Protein AF-A0A833MW00-F1 (afdb_monomer_lite)

InterPro domains:
  IPR009057 Homedomain-like superfamily [SSF46689] (27-97)

Foldseek 3Di:
DDDDPVVVVVVVVQVVVDDVSPDDDPPDDPDDPDDDDPVLLVQLVVVLLVVDALVVSCVVSVHDSVNSCVSCVVVVSNDPVSSDDDDPPDDPDDDDPPPDDDDDDDDDDDDPDDDCVVVVDPD

pLDDT: mean 86.45, std 9.78, range [48.03, 98.0]

Structure (mmCIF, N/CA/C/O backbone):
data_AF-A0A833MW00-F1
#
_entry.id   AF-A0A833MW00-F1
#
loop_
_atom_site.group_PDB
_atom_site.id
_atom_site.type_symbol
_atom_site.label_atom_id
_atom_site.label_alt_id
_atom_site.label_comp_id
_atom_site.label_asym_id
_atom_site.label_entity_id
_atom_site.label_seq_id
_atom_site.pdbx_PDB_ins_code
_atom_site.Cartn_x
_atom_site.Cartn_y
_atom_site.Cartn_z
_atom_site.occupancy
_atom_site.B_iso_or_equiv
_atom_site.auth_seq_id
_atom_site.auth_comp_id
_atom_site.auth_asym_id
_atom_site.auth_atom_id
_atom_site.pdbx_PDB_model_num
ATOM 1 N N . MET A 1 1 ? 47.392 9.414 -3.150 1.00 48.03 1 MET A N 1
ATOM 2 C CA . MET A 1 1 ? 46.131 8.980 -3.791 1.00 48.03 1 MET A CA 1
ATOM 3 C C . MET A 1 1 ? 46.130 9.506 -5.218 1.00 48.03 1 MET A C 1
ATOM 5 O O . MET A 1 1 ? 46.035 10.711 -5.397 1.00 48.03 1 MET A O 1
ATOM 9 N N . VAL A 1 2 ? 46.339 8.646 -6.215 1.00 69.94 2 VAL A N 1
ATOM 10 C CA . VAL A 1 2 ? 46.368 9.057 -7.629 1.00 69.94 2 VAL A CA 1
ATOM 11 C C . VAL A 1 2 ? 44.967 8.868 -8.201 1.00 69.94 2 VAL A C 1
ATOM 13 O O . VAL A 1 2 ? 44.444 7.757 -8.198 1.00 69.94 2 VAL A O 1
ATOM 16 N N . ALA A 1 3 ? 44.339 9.955 -8.647 1.00 78.88 3 ALA A N 1
ATOM 17 C CA . ALA A 1 3 ? 43.066 9.905 -9.356 1.00 78.88 3 ALA A CA 1
ATOM 18 C C . ALA A 1 3 ? 43.317 9.921 -10.871 1.00 78.88 3 ALA A C 1
ATOM 20 O O . ALA A 1 3 ? 44.191 10.634 -11.358 1.00 78.88 3 ALA A O 1
ATOM 21 N N . CYS A 1 4 ? 42.540 9.146 -11.629 1.00 89.50 4 CYS A N 1
ATOM 22 C CA . CYS A 1 4 ? 42.574 9.173 -13.092 1.00 89.50 4 CYS A CA 1
ATOM 23 C C . CYS A 1 4 ? 42.136 10.551 -13.628 1.00 89.50 4 CYS A C 1
ATOM 25 O O . CYS A 1 4 ? 41.245 11.181 -13.054 1.00 89.50 4 CYS A O 1
ATOM 27 N N . LEU A 1 5 ? 42.679 10.971 -14.778 1.00 88.69 5 LEU A N 1
ATOM 28 C CA . LEU A 1 5 ? 42.319 12.216 -15.476 1.00 88.69 5 LEU A CA 1
ATOM 29 C C . LEU A 1 5 ? 40.802 12.391 -15.670 1.00 88.69 5 LEU A C 1
ATOM 31 O O . LEU A 1 5 ? 40.296 13.501 -15.533 1.00 88.69 5 LEU A O 1
ATOM 35 N N . LYS A 1 6 ? 40.047 11.305 -15.904 1.00 87.19 6 LYS A N 1
ATOM 36 C CA . LYS A 1 6 ? 38.572 11.360 -15.986 1.00 87.19 6 LYS A CA 1
ATOM 37 C C . LYS A 1 6 ? 37.923 11.802 -14.675 1.00 87.19 6 LYS A C 1
ATOM 39 O O . LYS A 1 6 ? 36.961 12.565 -14.689 1.00 87.19 6 LYS A O 1
ATOM 44 N N . THR A 1 7 ? 38.432 11.313 -13.549 1.00 83.62 7 THR A N 1
ATOM 45 C CA . THR A 1 7 ? 37.934 11.672 -12.220 1.00 83.62 7 THR A CA 1
ATOM 46 C C . THR A 1 7 ? 38.254 13.131 -11.925 1.00 83.62 7 THR A C 1
ATOM 48 O O . THR A 1 7 ? 37.361 13.863 -11.513 1.00 83.62 7 THR A O 1
ATOM 51 N N . VAL A 1 8 ? 39.482 13.577 -12.217 1.00 85.50 8 VAL A N 1
ATOM 52 C CA . VAL A 1 8 ? 39.888 14.984 -12.062 1.00 85.50 8 VAL A CA 1
ATOM 53 C C . VAL A 1 8 ? 39.019 15.904 -12.926 1.00 85.50 8 VAL A C 1
ATOM 55 O O . VAL A 1 8 ? 38.438 16.846 -12.400 1.00 85.50 8 VAL A O 1
ATOM 58 N N . GLY A 1 9 ? 38.825 15.582 -14.210 1.00 85.38 9 GLY A N 1
ATOM 59 C CA . GLY A 1 9 ? 37.977 16.365 -15.116 1.00 85.38 9 GLY A CA 1
ATOM 60 C C . GLY A 1 9 ? 36.513 16.442 -14.669 1.00 85.38 9 GLY A C 1
ATOM 61 O O . GLY A 1 9 ? 35.918 17.516 -14.698 1.00 85.38 9 GLY A 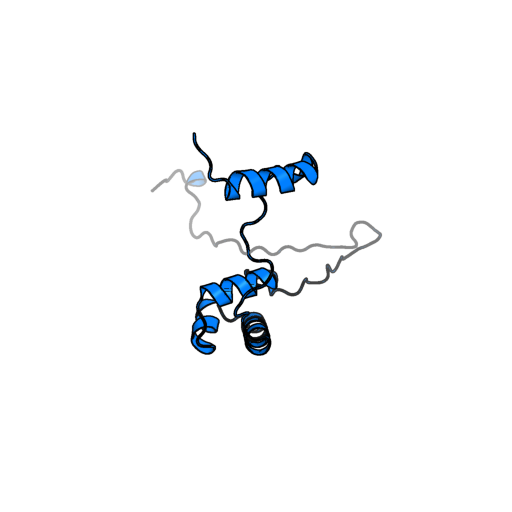O 1
ATOM 62 N N . LYS A 1 10 ? 35.943 15.335 -14.170 1.00 81.94 10 LYS A N 1
ATOM 63 C CA . LYS A 1 10 ? 34.591 15.324 -13.584 1.00 81.94 10 LYS A CA 1
ATOM 64 C C . LYS A 1 10 ? 34.484 16.275 -12.391 1.00 81.94 10 LYS A C 1
ATOM 66 O O . LYS A 1 10 ? 33.480 16.964 -12.264 1.00 81.94 10 LYS A O 1
ATOM 71 N N . TRP A 1 11 ? 35.474 16.283 -11.501 1.00 81.44 11 TRP A N 1
ATOM 72 C CA . TRP A 1 11 ? 35.452 17.141 -10.316 1.00 81.44 11 TRP A CA 1
ATOM 73 C C . TRP A 1 11 ? 35.704 18.611 -10.654 1.00 81.44 11 TRP A C 1
ATOM 75 O O . TRP A 1 11 ? 35.026 19.456 -10.084 1.00 81.44 11 TRP A O 1
ATOM 85 N N . MET A 1 12 ? 36.582 18.918 -11.614 1.00 83.44 12 MET A N 1
ATOM 86 C CA . MET A 1 12 ? 36.792 20.294 -12.085 1.00 83.44 12 MET A CA 1
ATOM 87 C C . MET A 1 12 ? 35.548 20.880 -12.759 1.00 83.44 12 MET A C 1
ATOM 89 O O . MET A 1 12 ? 35.201 22.025 -12.494 1.00 83.44 12 MET A O 1
ATOM 93 N N . ALA A 1 13 ? 34.839 20.092 -13.576 1.00 82.56 13 ALA A N 1
ATOM 94 C CA . ALA A 1 13 ? 33.572 20.524 -14.163 1.00 82.56 13 ALA A CA 1
ATOM 95 C C . ALA A 1 13 ? 32.522 20.849 -13.087 1.00 82.56 13 ALA A C 1
ATOM 97 O O . ALA A 1 13 ? 31.797 21.822 -13.223 1.00 82.56 13 ALA A O 1
ATOM 98 N N . ARG A 1 14 ? 32.479 20.069 -11.999 1.00 75.31 14 ARG A N 1
ATOM 99 C CA . ARG A 1 14 ? 31.545 20.288 -10.881 1.00 75.31 14 ARG A CA 1
ATOM 100 C C . ARG A 1 14 ? 31.931 21.459 -9.984 1.00 75.31 14 ARG A C 1
ATOM 102 O O . ARG A 1 14 ? 31.056 22.100 -9.423 1.00 75.31 14 ARG A O 1
ATOM 109 N N . ASP A 1 15 ? 33.225 21.727 -9.832 1.00 79.44 15 ASP A N 1
ATOM 110 C CA . ASP A 1 15 ? 33.718 22.880 -9.072 1.00 79.44 15 ASP A CA 1
ATOM 111 C C . ASP A 1 15 ? 33.310 24.203 -9.744 1.00 79.44 15 ASP A C 1
ATOM 113 O O . ASP A 1 15 ? 32.907 25.147 -9.066 1.00 79.44 15 ASP A O 1
ATOM 117 N N . ALA A 1 16 ? 33.291 24.230 -11.082 1.00 80.56 16 ALA A N 1
ATOM 118 C CA . ALA A 1 16 ? 32.821 25.370 -11.869 1.00 80.56 16 ALA A CA 1
ATOM 119 C C . ALA A 1 16 ? 31.312 25.663 -11.719 1.00 80.56 16 ALA A C 1
ATOM 121 O O . ALA A 1 16 ? 30.880 26.773 -12.023 1.00 80.56 16 ALA A O 1
ATOM 122 N N . GLU A 1 17 ? 30.514 24.701 -11.243 1.00 77.75 17 GLU A N 1
ATOM 123 C CA . GLU A 1 17 ? 29.066 24.848 -11.026 1.00 77.75 17 GLU A CA 1
ATOM 124 C C . GLU A 1 17 ? 28.732 25.433 -9.623 1.00 77.75 17 GLU A C 1
ATOM 126 O O . GLU A 1 17 ? 27.595 25.820 -9.361 1.00 77.75 17 GLU A O 1
ATOM 131 N N . GLY A 1 18 ? 29.725 25.590 -8.731 1.00 71.75 18 GLY A N 1
ATOM 132 C CA . GLY A 1 18 ? 29.603 26.283 -7.437 1.00 71.75 18 GLY A CA 1
ATOM 133 C C . GLY A 1 18 ? 29.635 25.375 -6.194 1.00 71.75 18 GLY A C 1
ATOM 134 O O . GLY A 1 18 ? 29.435 24.164 -6.246 1.00 71.75 18 GLY A O 1
ATOM 135 N N . THR A 1 19 ? 29.883 25.959 -5.014 1.00 64.75 19 THR A N 1
ATOM 136 C CA . THR A 1 19 ? 30.167 25.210 -3.766 1.00 64.75 19 THR A CA 1
ATOM 137 C C . THR A 1 19 ? 29.002 24.365 -3.237 1.00 64.75 19 THR A C 1
ATOM 139 O O . THR A 1 19 ? 29.237 23.375 -2.540 1.00 64.75 19 THR A O 1
ATOM 142 N N . ALA A 1 20 ? 27.757 24.690 -3.601 1.00 60.72 20 ALA A N 1
ATOM 143 C CA . ALA A 1 20 ? 26.577 23.880 -3.287 1.00 60.72 20 ALA A CA 1
ATOM 144 C C . ALA A 1 20 ? 26.580 22.511 -4.003 1.00 60.72 20 ALA A C 1
ATOM 146 O O . ALA A 1 20 ? 25.931 21.567 -3.550 1.00 60.72 20 ALA A O 1
ATOM 147 N N . GLU A 1 21 ? 27.353 22.370 -5.083 1.00 56.72 21 GLU A N 1
ATOM 148 C CA . GLU A 1 21 ? 27.354 21.199 -5.968 1.00 56.72 21 GLU A CA 1
ATOM 149 C C . GLU A 1 21 ? 28.355 20.100 -5.574 1.00 56.72 21 GLU A C 1
ATOM 151 O O . GLU A 1 21 ? 28.450 19.037 -6.209 1.00 56.72 21 GLU A O 1
ATOM 156 N N . ARG A 1 22 ? 29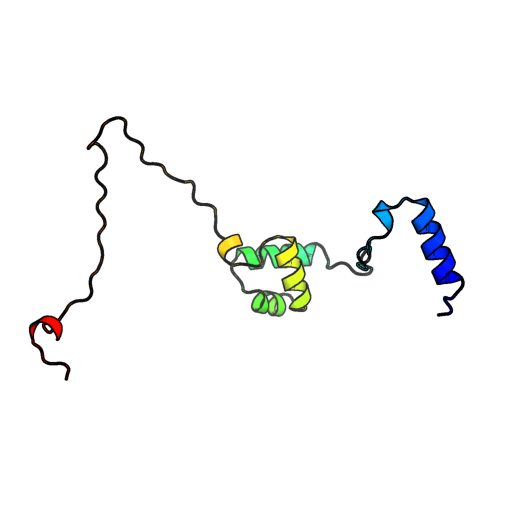.062 20.333 -4.464 1.00 65.06 22 ARG A N 1
ATOM 157 C CA . ARG A 1 22 ? 30.008 19.399 -3.844 1.00 65.06 22 ARG A CA 1
ATOM 158 C C . ARG A 1 22 ? 29.334 18.265 -3.066 1.00 65.06 22 ARG A C 1
ATOM 160 O O . ARG A 1 22 ? 30.025 17.373 -2.582 1.00 65.06 22 ARG A O 1
ATOM 167 N N . GLN A 1 23 ? 28.007 18.291 -2.947 1.00 70.38 23 GLN A N 1
ATOM 168 C CA . GLN A 1 23 ? 27.232 17.201 -2.362 1.00 70.38 23 GLN A CA 1
ATOM 169 C C . GLN A 1 23 ? 27.124 16.019 -3.332 1.00 70.38 23 GLN A C 1
ATOM 171 O O . GLN A 1 23 ? 27.115 16.182 -4.560 1.00 70.38 23 GLN A O 1
ATOM 176 N N . ASP A 1 24 ? 27.016 14.815 -2.771 1.00 72.69 24 ASP A N 1
ATOM 177 C CA . ASP A 1 24 ? 26.793 13.613 -3.563 1.00 72.69 24 ASP A CA 1
ATOM 178 C C . ASP A 1 24 ? 25.483 13.752 -4.346 1.00 72.69 24 ASP A C 1
ATOM 180 O O . ASP A 1 24 ? 24.393 13.890 -3.787 1.00 72.69 24 ASP A O 1
ATOM 184 N N . ARG A 1 25 ? 25.594 13.727 -5.679 1.00 70.38 25 ARG A N 1
ATOM 185 C CA . ARG A 1 25 ? 24.411 13.632 -6.538 1.00 70.38 25 ARG A CA 1
ATOM 186 C C . ARG A 1 25 ? 23.883 12.212 -6.435 1.00 70.38 25 ARG A C 1
ATOM 188 O O . ARG A 1 25 ? 24.651 11.256 -6.323 1.00 70.38 25 ARG A O 1
ATOM 195 N N . SER A 1 26 ? 22.568 12.077 -6.557 1.00 70.62 26 SER A N 1
ATOM 196 C CA . SER A 1 26 ? 21.963 10.763 -6.719 1.00 70.62 26 SER A CA 1
ATOM 197 C C . SER A 1 26 ? 22.660 10.014 -7.859 1.00 70.62 26 SER A C 1
ATOM 199 O O . SER A 1 26 ? 22.750 10.515 -8.978 1.00 70.62 26 SER A O 1
ATOM 201 N N . SER A 1 27 ? 23.140 8.803 -7.578 1.00 76.06 27 SER A N 1
ATOM 202 C CA . SER A 1 27 ? 23.642 7.887 -8.613 1.00 76.06 27 SER A CA 1
ATOM 203 C C . SER A 1 27 ? 22.500 7.244 -9.412 1.00 76.06 27 SER A C 1
ATOM 205 O O . SER A 1 27 ? 22.728 6.387 -10.264 1.00 76.06 27 SER A O 1
ATOM 207 N N . GLN A 1 28 ? 21.252 7.628 -9.129 1.00 73.31 28 GLN A N 1
ATOM 208 C CA . GLN A 1 28 ? 20.093 7.134 -9.844 1.00 73.31 28 GLN A CA 1
ATOM 209 C C . GLN A 1 28 ? 20.076 7.697 -11.275 1.00 73.31 28 GLN A C 1
ATOM 211 O O . GLN A 1 28 ? 20.204 8.907 -11.464 1.00 73.31 28 GLN A O 1
ATOM 216 N N . PRO A 1 29 ? 19.880 6.848 -12.297 1.00 79.50 29 PRO A N 1
ATOM 217 C CA . PRO A 1 29 ? 19.833 7.308 -13.676 1.00 79.50 29 PRO A CA 1
ATOM 218 C C . PRO A 1 29 ? 18.643 8.248 -13.906 1.00 79.50 29 PRO A C 1
ATOM 220 O O . PRO A 1 29 ? 17.516 7.941 -13.514 1.00 79.50 29 PRO A O 1
ATOM 223 N N . HIS A 1 30 ? 18.881 9.358 -14.613 1.00 77.50 30 HIS A N 1
ATOM 224 C CA . HIS A 1 30 ? 17.834 10.318 -14.994 1.00 77.50 30 HIS A CA 1
ATOM 225 C C . HIS A 1 30 ? 16.764 9.706 -15.913 1.00 77.50 30 HIS A C 1
ATOM 227 O O . HIS A 1 30 ? 15.615 10.143 -15.905 1.00 77.50 30 HIS A O 1
ATOM 233 N N . LYS A 1 31 ? 17.127 8.690 -16.707 1.00 77.38 31 LYS A N 1
ATOM 234 C CA . LYS A 1 31 ? 16.218 7.939 -17.579 1.00 77.38 31 LYS A CA 1
ATOM 235 C C . LYS A 1 31 ? 16.464 6.445 -17.397 1.00 77.38 31 LYS A C 1
ATOM 237 O O . LYS A 1 31 ? 17.603 5.990 -17.477 1.00 77.38 31 LYS A O 1
ATOM 242 N N . LEU A 1 32 ? 15.403 5.672 -17.165 1.00 77.56 32 LEU A N 1
ATOM 243 C CA . LEU A 1 32 ? 15.498 4.214 -17.200 1.00 77.56 32 LEU A CA 1
ATOM 244 C C . LEU A 1 32 ? 15.542 3.735 -18.651 1.00 77.56 32 LEU A C 1
ATOM 246 O O . LEU A 1 32 ? 14.713 4.137 -19.458 1.00 77.56 32 LEU A O 1
ATOM 250 N N . HIS A 1 33 ? 16.454 2.810 -18.945 1.00 80.31 33 HIS A N 1
ATOM 251 C CA . HIS A 1 33 ? 16.563 2.174 -20.260 1.00 80.31 33 HIS A CA 1
ATOM 252 C C . HIS A 1 33 ? 15.332 1.313 -20.612 1.00 80.31 33 HIS A C 1
ATOM 254 O O . HIS A 1 33 ? 14.951 1.211 -21.772 1.00 80.31 33 HIS A O 1
ATOM 260 N N . ARG A 1 34 ? 14.689 0.696 -19.610 1.00 80.75 34 ARG A N 1
ATOM 261 C CA . ARG A 1 34 ? 13.474 -0.122 -19.774 1.00 80.75 34 ARG A CA 1
ATOM 262 C C . ARG A 1 34 ? 12.475 0.194 -18.661 1.00 80.75 34 ARG A C 1
ATOM 264 O O . ARG A 1 34 ? 12.442 -0.517 -17.653 1.00 80.75 34 ARG A O 1
ATOM 271 N N . PRO A 1 35 ? 11.722 1.299 -18.771 1.00 85.25 35 PRO A N 1
ATOM 272 C CA . PRO A 1 35 ? 10.684 1.598 -17.800 1.00 85.25 35 PRO A CA 1
ATOM 273 C C . PRO A 1 35 ? 9.592 0.527 -17.870 1.00 85.25 35 PRO A C 1
ATOM 275 O O . PRO A 1 35 ? 9.292 -0.008 -18.935 1.00 85.25 35 PRO A O 1
ATOM 278 N N . THR A 1 36 ? 8.986 0.215 -16.726 1.00 87.75 36 THR A N 1
ATOM 279 C CA . THR A 1 36 ? 7.806 -0.654 -16.688 1.00 87.75 36 THR A CA 1
ATOM 280 C C . THR A 1 36 ? 6.719 -0.064 -17.595 1.00 87.75 36 THR A C 1
ATOM 282 O O . THR A 1 36 ? 6.456 1.136 -17.477 1.00 87.75 36 THR A O 1
ATOM 285 N N . PRO A 1 37 ? 6.077 -0.848 -18.480 1.00 93.50 37 PRO A N 1
ATOM 286 C CA . PRO A 1 37 ? 5.036 -0.334 -19.365 1.00 93.50 37 PRO A CA 1
ATOM 287 C C . PRO A 1 37 ? 3.921 0.370 -18.586 1.00 93.50 37 PRO A C 1
ATOM 289 O O . PRO A 1 37 ? 3.546 -0.063 -17.494 1.00 93.50 37 PRO A O 1
ATOM 292 N N . VAL A 1 38 ? 3.377 1.454 -19.145 1.00 93.44 38 VAL A N 1
ATOM 293 C CA . VAL A 1 38 ? 2.324 2.254 -18.491 1.00 93.44 38 VAL A CA 1
ATOM 294 C C . VAL A 1 38 ? 1.091 1.399 -18.178 1.00 93.44 38 VAL A C 1
ATOM 296 O O . VAL A 1 38 ? 0.533 1.516 -17.091 1.00 93.44 38 VAL A O 1
ATOM 299 N N . ALA A 1 39 ? 0.730 0.474 -19.072 1.00 96.19 39 ALA A N 1
ATOM 300 C CA . ALA A 1 39 ? -0.367 -0.470 -18.859 1.00 96.19 39 ALA A CA 1
ATOM 301 C C . ALA A 1 39 ? -0.149 -1.353 -17.617 1.00 96.19 39 ALA A C 1
ATOM 303 O O . ALA A 1 39 ? -1.039 -1.480 -16.780 1.00 96.19 39 ALA A O 1
ATOM 304 N N . THR A 1 40 ? 1.059 -1.897 -17.436 1.00 95.69 40 THR A N 1
ATOM 305 C CA . THR A 1 40 ? 1.410 -2.695 -16.252 1.00 95.69 40 THR A CA 1
ATOM 306 C C . THR A 1 40 ? 1.375 -1.853 -14.976 1.00 95.69 40 THR A C 1
ATOM 308 O O . THR A 1 40 ? 0.905 -2.323 -13.945 1.00 95.69 40 THR A O 1
ATOM 311 N N . GLN A 1 41 ? 1.828 -0.595 -15.029 1.00 96.38 41 GLN A N 1
ATOM 312 C CA . GLN A 1 41 ? 1.728 0.322 -13.885 1.00 96.38 41 GLN A CA 1
ATOM 313 C C . GLN A 1 41 ? 0.262 0.567 -13.497 1.00 96.38 41 GLN A C 1
ATOM 315 O O . GLN A 1 41 ? -0.080 0.480 -12.317 1.00 96.38 41 GLN A O 1
ATOM 320 N N . ALA A 1 42 ? -0.607 0.818 -14.481 1.00 97.25 42 ALA A N 1
ATOM 321 C CA . ALA A 1 42 ? -2.037 1.008 -14.262 1.00 97.25 42 ALA A CA 1
ATOM 322 C C . ALA A 1 42 ? -2.702 -0.247 -13.672 1.00 97.25 42 ALA A C 1
ATOM 324 O O . ALA A 1 42 ? -3.461 -0.131 -12.711 1.00 97.25 42 ALA A O 1
ATOM 325 N N . ALA A 1 43 ? -2.358 -1.438 -14.173 1.00 97.88 43 ALA A N 1
ATOM 326 C CA . ALA A 1 43 ? -2.849 -2.709 -13.642 1.00 97.88 43 ALA A CA 1
ATOM 327 C C . ALA A 1 43 ? -2.429 -2.927 -12.177 1.00 97.88 43 ALA A C 1
ATOM 329 O O . ALA A 1 43 ? -3.270 -3.256 -11.342 1.00 97.88 43 ALA A O 1
ATOM 330 N N . ILE A 1 44 ? -1.160 -2.659 -11.833 1.00 97.88 44 ILE A N 1
ATOM 331 C CA . ILE A 1 44 ? -0.667 -2.730 -10.444 1.00 97.88 44 ILE A CA 1
ATOM 332 C C . ILE A 1 44 ? -1.491 -1.812 -9.530 1.00 97.88 44 ILE A C 1
ATOM 334 O O . ILE A 1 44 ? -1.911 -2.225 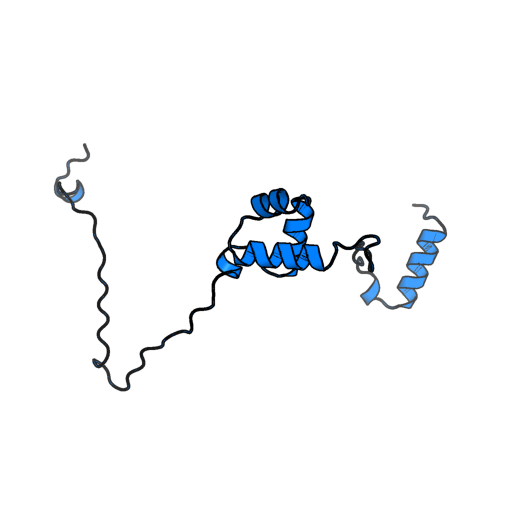-8.449 1.00 97.88 44 ILE A O 1
ATOM 338 N N . VAL A 1 45 ? -1.729 -0.566 -9.952 1.00 97.31 45 VAL A N 1
ATOM 339 C CA . VAL A 1 45 ? -2.502 0.413 -9.170 1.00 97.31 45 VAL A CA 1
ATOM 340 C C . VAL A 1 45 ? -3.959 -0.024 -9.016 1.00 97.31 45 VAL A C 1
ATOM 342 O O . VAL A 1 45 ? -4.503 0.066 -7.914 1.00 97.31 45 VAL A O 1
ATOM 345 N N . ALA A 1 46 ? -4.584 -0.515 -10.087 1.00 97.38 46 ALA A N 1
ATOM 346 C CA . ALA A 1 46 ? -5.961 -0.993 -10.068 1.00 97.38 46 ALA A CA 1
ATOM 347 C C . ALA A 1 46 ? -6.129 -2.171 -9.099 1.00 97.38 46 ALA A C 1
ATOM 349 O O . ALA A 1 46 ? -6.929 -2.087 -8.167 1.00 97.38 46 ALA A O 1
ATOM 350 N N . LEU A 1 47 ? -5.310 -3.220 -9.234 1.00 97.44 47 LEU A N 1
ATOM 351 C CA . LEU A 1 47 ? -5.357 -4.382 -8.340 1.00 97.44 47 LEU A CA 1
ATOM 352 C C . LEU A 1 47 ? -5.077 -3.994 -6.884 1.00 97.44 47 LEU A C 1
ATOM 354 O O . LEU A 1 47 ? -5.737 -4.481 -5.964 1.00 97.44 47 LEU A O 1
ATOM 358 N N . ARG A 1 48 ? -4.154 -3.052 -6.652 1.00 97.19 48 ARG A N 1
ATOM 359 C CA . ARG A 1 48 ? -3.902 -2.554 -5.299 1.00 97.19 48 ARG A CA 1
ATOM 360 C C . ARG A 1 48 ? -5.120 -1.851 -4.706 1.00 97.19 48 ARG A C 1
ATOM 362 O O . ARG A 1 48 ? -5.407 -2.052 -3.529 1.00 97.19 48 ARG A O 1
ATOM 369 N N . ARG A 1 49 ? -5.853 -1.060 -5.494 1.00 95.56 49 ARG A N 1
ATOM 370 C CA . ARG A 1 49 ? -7.108 -0.415 -5.061 1.00 95.56 49 ARG A CA 1
ATOM 371 C C . ARG A 1 49 ? -8.219 -1.426 -4.771 1.00 95.56 49 ARG A C 1
ATOM 373 O O . ARG A 1 49 ? -9.001 -1.195 -3.855 1.00 95.56 49 ARG A O 1
ATOM 380 N N . HIS A 1 50 ? -8.207 -2.582 -5.433 1.00 95.56 50 HIS A N 1
ATOM 381 C CA . HIS A 1 50 ? -9.020 -3.751 -5.068 1.00 95.56 50 HIS A CA 1
ATOM 382 C C . HIS A 1 50 ? -8.509 -4.511 -3.828 1.00 95.56 50 HIS A C 1
ATOM 384 O O . HIS A 1 50 ? -9.018 -5.578 -3.502 1.00 95.56 50 HIS A O 1
ATOM 390 N N . ARG A 1 51 ? -7.543 -3.943 -3.094 1.00 95.00 51 ARG A N 1
ATOM 391 C CA . ARG A 1 51 ? -6.976 -4.451 -1.835 1.00 95.00 51 ARG A CA 1
ATOM 392 C C . ARG A 1 51 ? -6.138 -5.727 -1.952 1.00 95.00 51 ARG A C 1
ATOM 394 O O . ARG A 1 51 ? -5.817 -6.315 -0.922 1.00 95.00 51 ARG A O 1
ATOM 401 N N . LEU A 1 52 ? -5.684 -6.101 -3.151 1.00 96.81 52 LEU A N 1
ATOM 402 C CA . LEU A 1 52 ? -4.713 -7.188 -3.294 1.00 96.81 52 LEU A CA 1
ATOM 403 C C . LEU A 1 52 ? -3.373 -6.815 -2.641 1.00 96.81 52 LEU A C 1
ATOM 405 O O . LEU A 1 52 ? -2.950 -5.648 -2.618 1.00 96.81 52 LEU A O 1
ATOM 409 N N . THR A 1 53 ? -2.690 -7.819 -2.095 1.00 96.38 53 THR A N 1
ATOM 410 C CA . THR A 1 53 ? -1.339 -7.654 -1.548 1.00 96.38 53 THR A CA 1
ATOM 411 C C . THR A 1 53 ? -0.318 -7.494 -2.673 1.00 96.38 53 THR A C 1
ATOM 413 O O . THR A 1 53 ? -0.514 -7.971 -3.788 1.00 96.38 53 THR A O 1
ATOM 416 N N . GLY A 1 54 ? 0.822 -6.858 -2.384 1.00 96.31 54 GLY A N 1
ATOM 417 C CA . GLY A 1 54 ? 1.894 -6.723 -3.376 1.00 96.31 54 GLY A CA 1
ATOM 418 C C . GLY A 1 54 ? 2.415 -8.070 -3.899 1.00 96.31 54 GLY A C 1
ATOM 419 O O . GLY A 1 54 ? 2.812 -8.153 -5.056 1.00 96.31 54 GLY A O 1
ATOM 420 N N . ALA A 1 55 ? 2.369 -9.120 -3.072 1.00 97.06 55 ALA A N 1
ATOM 421 C CA . ALA A 1 55 ? 2.743 -10.478 -3.464 1.00 97.06 55 ALA A CA 1
ATOM 422 C C . ALA A 1 55 ? 1.729 -11.105 -4.435 1.00 97.06 55 ALA A C 1
ATOM 424 O O . ALA A 1 55 ? 2.139 -11.653 -5.453 1.00 97.06 55 ALA A O 1
ATOM 425 N N . GLN A 1 56 ? 0.425 -10.968 -4.168 1.00 97.75 56 GLN A N 1
ATOM 426 C CA . GLN A 1 56 ? -0.622 -11.426 -5.092 1.00 97.75 56 GLN A CA 1
ATOM 427 C C . GLN A 1 56 ? -0.522 -10.702 -6.435 1.00 97.75 56 GLN A C 1
ATOM 429 O O . GLN A 1 56 ? -0.451 -11.345 -7.470 1.00 97.75 56 GLN A O 1
ATOM 434 N N . ILE A 1 57 ? -0.374 -9.373 -6.417 1.00 98.00 57 ILE A N 1
ATOM 435 C CA . ILE A 1 57 ? -0.220 -8.570 -7.640 1.00 98.00 57 ILE A CA 1
ATOM 436 C C . ILE A 1 57 ? 1.004 -9.009 -8.456 1.00 98.00 57 ILE A C 1
ATOM 438 O O . ILE A 1 57 ? 0.951 -9.042 -9.683 1.00 98.00 57 ILE A O 1
ATOM 442 N N . ALA A 1 58 ? 2.118 -9.321 -7.786 1.00 97.94 58 ALA A N 1
ATOM 443 C CA . ALA A 1 58 ? 3.326 -9.804 -8.449 1.00 97.94 58 ALA A CA 1
ATOM 444 C C . ALA A 1 58 ? 3.090 -11.146 -9.159 1.00 97.94 58 ALA A C 1
ATOM 446 O O . ALA A 1 58 ? 3.553 -11.322 -10.285 1.00 97.94 58 ALA A O 1
ATOM 447 N N . CYS A 1 59 ? 2.344 -12.048 -8.514 1.00 98.00 59 CYS A N 1
ATOM 448 C CA . CYS A 1 59 ? 1.935 -13.328 -9.082 1.00 98.00 59 CYS A CA 1
ATOM 449 C C . CYS A 1 59 ? 1.006 -13.127 -10.291 1.00 98.00 59 CYS A C 1
ATOM 451 O O . CYS A 1 59 ? 1.339 -13.555 -11.393 1.00 98.00 59 CYS A O 1
ATOM 453 N N . ASP A 1 60 ? -0.092 -12.389 -10.108 1.00 97.75 60 ASP A N 1
ATOM 454 C CA . ASP A 1 60 ? -1.154 -12.224 -11.109 1.00 97.75 60 ASP A CA 1
ATOM 455 C C . ASP A 1 60 ? -0.662 -11.540 -12.392 1.00 97.75 60 ASP A C 1
ATOM 457 O O . ASP A 1 60 ? -1.101 -11.867 -13.492 1.00 97.75 60 ASP A O 1
ATOM 461 N N . LEU A 1 61 ? 0.256 -10.576 -12.262 1.00 96.81 61 LEU A N 1
ATOM 462 C CA . LEU A 1 61 ? 0.795 -9.818 -13.394 1.00 96.81 61 LEU A CA 1
ATOM 463 C C . LEU A 1 61 ? 2.142 -10.352 -13.903 1.00 96.81 61 LEU A C 1
ATOM 465 O O . LEU A 1 61 ? 2.725 -9.735 -14.796 1.00 96.81 61 LEU A O 1
ATOM 469 N N . ALA A 1 62 ? 2.660 -11.445 -13.331 1.00 96.56 62 ALA A N 1
ATOM 470 C CA . ALA A 1 62 ? 3.973 -12.013 -13.650 1.00 96.56 62 ALA A CA 1
ATOM 471 C C . ALA A 1 62 ? 5.114 -10.968 -13.639 1.00 96.56 62 ALA A C 1
ATOM 473 O O . ALA A 1 62 ? 5.987 -10.937 -14.510 1.00 96.56 62 ALA A O 1
ATOM 474 N N . VAL A 1 63 ? 5.115 -10.082 -12.638 1.00 95.62 63 VAL A N 1
ATOM 475 C CA . VAL A 1 63 ? 6.136 -9.038 -12.450 1.00 95.62 63 VAL A CA 1
ATOM 476 C C . VAL A 1 63 ? 6.879 -9.237 -11.138 1.00 95.62 63 VAL A C 1
ATOM 478 O O . VAL A 1 63 ? 6.317 -9.691 -10.149 1.00 95.62 63 VAL A O 1
ATOM 481 N N . SER A 1 64 ? 8.152 -8.835 -11.087 1.00 96.12 64 SER A N 1
ATOM 482 C CA . SER A 1 64 ? 8.929 -8.993 -9.852 1.00 96.12 64 SER A CA 1
ATOM 483 C C . SER A 1 64 ? 8.290 -8.240 -8.665 1.00 96.12 64 SER A C 1
ATOM 485 O O . SER A 1 64 ? 7.852 -7.090 -8.833 1.00 96.12 64 SER A O 1
ATOM 487 N N . PRO A 1 65 ? 8.327 -8.800 -7.440 1.00 97.00 65 PRO A N 1
ATOM 488 C CA . PRO A 1 65 ? 7.858 -8.110 -6.235 1.00 97.00 65 PRO A CA 1
ATOM 489 C C . PRO A 1 65 ? 8.540 -6.752 -6.011 1.00 97.00 65 PRO A C 1
ATOM 491 O O . PRO A 1 65 ? 7.916 -5.800 -5.542 1.00 97.00 65 PRO A O 1
ATOM 494 N N . ALA A 1 66 ? 9.810 -6.620 -6.410 1.00 95.62 66 ALA A N 1
ATOM 495 C CA . ALA A 1 66 ? 10.554 -5.364 -6.336 1.00 95.62 66 ALA A CA 1
ATOM 496 C C . ALA A 1 66 ? 9.990 -4.285 -7.277 1.00 95.62 66 ALA A C 1
ATOM 498 O O . ALA A 1 66 ? 9.999 -3.098 -6.945 1.00 95.62 66 ALA A O 1
ATOM 499 N N . THR A 1 67 ? 9.492 -4.666 -8.456 1.00 95.31 67 THR A N 1
ATOM 500 C CA . THR A 1 67 ? 8.802 -3.741 -9.366 1.00 95.31 67 THR A CA 1
ATOM 501 C C . THR A 1 67 ? 7.476 -3.292 -8.769 1.00 95.31 67 THR A C 1
ATOM 503 O O . THR A 1 67 ? 7.228 -2.089 -8.722 1.00 95.31 67 THR A O 1
ATOM 506 N N . VAL A 1 68 ? 6.673 -4.220 -8.240 1.00 97.38 68 VAL A N 1
ATOM 507 C CA . VAL A 1 68 ? 5.409 -3.882 -7.565 1.00 97.38 68 VAL A CA 1
ATOM 508 C C . VAL A 1 68 ? 5.667 -2.935 -6.399 1.00 97.38 68 VAL A C 1
ATOM 510 O O . VAL A 1 68 ? 5.084 -1.859 -6.353 1.00 97.38 68 VAL A O 1
ATOM 513 N N . SER A 1 69 ? 6.608 -3.263 -5.511 1.00 96.44 69 SER A N 1
ATOM 514 C CA . SER A 1 69 ? 6.963 -2.427 -4.357 1.00 96.44 69 SER A CA 1
ATOM 515 C C . SER A 1 69 ? 7.381 -1.009 -4.765 1.00 96.44 69 SER A C 1
ATOM 517 O O . SER A 1 69 ? 6.858 -0.028 -4.230 1.00 96.44 69 SER A O 1
ATOM 519 N N . ARG A 1 70 ? 8.257 -0.875 -5.775 1.00 95.06 70 ARG A N 1
ATOM 520 C CA . ARG A 1 70 ? 8.675 0.436 -6.303 1.00 95.06 70 ARG A CA 1
ATOM 521 C C . ARG A 1 70 ? 7.506 1.225 -6.886 1.00 95.06 70 ARG A C 1
ATOM 523 O O . ARG A 1 70 ? 7.416 2.423 -6.632 1.00 95.06 70 ARG A O 1
ATOM 530 N N . MET A 1 71 ? 6.611 0.573 -7.629 1.00 95.56 71 MET A N 1
ATOM 531 C CA . MET A 1 71 ? 5.437 1.236 -8.204 1.00 95.56 71 MET A CA 1
ATOM 532 C C . MET A 1 71 ? 4.447 1.655 -7.122 1.00 95.56 71 MET A C 1
ATOM 534 O O . MET A 1 71 ? 4.058 2.816 -7.081 1.00 95.56 71 MET A O 1
ATOM 538 N N . LEU A 1 72 ? 4.109 0.773 -6.181 1.00 96.69 72 LEU A N 1
ATOM 539 C CA . LEU A 1 72 ? 3.230 1.118 -5.065 1.00 96.69 72 LEU A CA 1
ATOM 540 C C . LEU A 1 72 ? 3.786 2.286 -4.249 1.00 96.69 72 LEU A C 1
ATOM 542 O O . LEU A 1 72 ? 3.035 3.198 -3.922 1.00 96.69 72 LEU A O 1
ATOM 546 N N . ARG A 1 73 ? 5.099 2.316 -3.992 1.00 95.69 73 ARG A N 1
ATOM 547 C CA . ARG A 1 73 ? 5.745 3.450 -3.318 1.00 95.69 73 ARG A CA 1
ATOM 548 C C . ARG A 1 73 ? 5.639 4.735 -4.136 1.00 95.69 73 ARG A C 1
ATOM 550 O O . ARG A 1 73 ? 5.343 5.781 -3.570 1.00 95.69 73 ARG A O 1
ATOM 557 N N . ARG A 1 74 ? 5.851 4.658 -5.453 1.00 93.69 74 ARG A N 1
ATOM 558 C CA . ARG A 1 74 ? 5.739 5.803 -6.371 1.00 93.69 74 ARG A CA 1
ATOM 559 C C . ARG A 1 74 ? 4.330 6.399 -6.392 1.00 93.69 74 ARG A C 1
ATOM 561 O O . ARG A 1 74 ? 4.203 7.614 -6.455 1.00 93.69 74 ARG A O 1
ATOM 568 N N . TYR A 1 75 ? 3.300 5.558 -6.325 1.00 94.00 75 TYR A N 1
ATOM 569 C CA . TYR A 1 75 ? 1.897 5.983 -6.297 1.00 94.00 75 TYR A CA 1
ATOM 570 C C . TYR A 1 75 ? 1.356 6.234 -4.880 1.00 94.00 75 TYR A C 1
ATOM 572 O O . TYR A 1 75 ? 0.184 6.569 -4.738 1.00 94.00 75 TYR A O 1
ATOM 580 N N . GLY A 1 76 ? 2.177 6.069 -3.836 1.00 95.00 76 GLY A N 1
ATOM 581 C CA . GLY A 1 76 ? 1.757 6.254 -2.446 1.00 95.00 76 GLY A CA 1
ATOM 582 C C . GLY A 1 76 ? 0.754 5.208 -1.948 1.00 95.00 76 GLY A C 1
ATOM 583 O O . GLY A 1 76 ? -0.033 5.515 -1.073 1.00 95.00 76 GLY A O 1
ATOM 584 N N . LEU A 1 77 ? 0.761 3.990 -2.500 1.00 96.06 77 LEU A N 1
ATOM 585 C CA . LEU A 1 77 ? -0.185 2.902 -2.195 1.00 96.06 77 LEU A CA 1
ATOM 586 C C . LEU A 1 77 ? 0.477 1.706 -1.483 1.00 96.06 77 LEU A C 1
ATOM 588 O O . LEU A 1 77 ? -0.019 0.574 -1.530 1.00 96.06 77 LEU A O 1
ATOM 592 N N . SER A 1 78 ? 1.640 1.922 -0.864 1.00 93.88 78 SER A N 1
ATOM 593 C CA . SER A 1 78 ? 2.402 0.860 -0.199 1.00 93.88 78 SER A CA 1
ATOM 594 C C . SER A 1 78 ? 1.699 0.309 1.039 1.00 93.88 78 SER A C 1
ATOM 596 O O . SER A 1 78 ? 1.834 -0.878 1.325 1.00 93.88 78 SER A O 1
ATOM 598 N N . ARG A 1 79 ? 0.963 1.136 1.789 1.00 91.69 79 ARG A N 1
ATOM 599 C CA . ARG A 1 79 ? 0.318 0.727 3.044 1.00 91.69 79 ARG A CA 1
ATOM 600 C C . ARG A 1 79 ? -1.183 0.551 2.833 1.00 91.69 79 ARG A C 1
ATOM 602 O O . ARG A 1 79 ? -1.762 1.122 1.918 1.00 91.69 79 ARG A O 1
ATOM 609 N N . MET A 1 80 ? -1.828 -0.261 3.672 1.00 89.12 80 MET A N 1
ATOM 610 C CA . MET A 1 80 ? -3.286 -0.463 3.598 1.00 89.12 80 MET A CA 1
ATOM 611 C C . MET A 1 80 ? -4.063 0.815 3.915 1.00 89.12 80 MET A C 1
ATOM 613 O O . MET A 1 80 ? -5.027 1.110 3.222 1.00 89.12 80 MET A O 1
ATOM 617 N N . ARG A 1 81 ? -3.587 1.609 4.882 1.00 89.06 81 ARG A N 1
ATOM 618 C CA . ARG A 1 81 ? -4.167 2.919 5.219 1.00 89.06 81 ARG A CA 1
ATOM 619 C C . ARG A 1 81 ? -4.198 3.890 4.036 1.00 89.06 81 ARG A C 1
ATOM 621 O O . ARG A 1 81 ? -5.063 4.746 3.974 1.00 89.06 81 ARG A O 1
ATOM 628 N N . ASP A 1 82 ? -3.271 3.744 3.087 1.00 89.00 82 ASP A N 1
ATOM 629 C CA . ASP A 1 82 ? -3.205 4.623 1.919 1.00 89.00 82 ASP A CA 1
ATOM 630 C C . ASP A 1 82 ? -4.307 4.277 0.887 1.00 89.00 82 ASP A C 1
ATOM 632 O O . ASP A 1 82 ? -4.541 5.024 -0.059 1.00 89.00 82 ASP A O 1
ATOM 636 N N . LEU A 1 83 ? -4.991 3.136 1.063 1.00 89.88 83 LEU A N 1
ATOM 637 C CA . LEU A 1 83 ? -6.176 2.731 0.297 1.00 89.88 83 LEU A CA 1
ATOM 638 C C . LEU A 1 83 ? -7.484 3.160 0.960 1.00 89.88 83 LEU A C 1
ATOM 640 O O . LEU A 1 83 ? -8.554 2.996 0.369 1.00 89.88 83 LEU A O 1
ATOM 644 N N . GLU A 1 84 ? -7.427 3.631 2.202 1.00 84.81 84 GLU A N 1
ATOM 645 C CA . GLU A 1 84 ? -8.616 4.057 2.917 1.00 84.81 84 GLU A CA 1
ATOM 646 C C . GLU A 1 84 ? -9.064 5.414 2.395 1.00 84.81 84 GLU A C 1
ATOM 648 O O . GLU A 1 84 ? -8.277 6.342 2.200 1.00 84.81 84 GLU A O 1
ATOM 653 N N . ARG A 1 85 ? -10.369 5.534 2.158 1.00 77.62 85 ARG A N 1
ATOM 654 C CA . ARG A 1 85 ? -10.962 6.829 1.870 1.00 77.62 85 ARG A CA 1
ATOM 655 C C . ARG A 1 85 ? -10.893 7.656 3.146 1.00 77.62 85 ARG A C 1
ATOM 657 O O . ARG A 1 85 ? -11.408 7.219 4.173 1.00 77.62 85 ARG A O 1
ATOM 664 N N . THR A 1 86 ? -10.340 8.864 3.062 1.00 79.56 86 THR A N 1
ATOM 665 C CA . THR A 1 86 ? -10.474 9.853 4.133 1.00 79.56 86 THR A CA 1
ATOM 666 C C . THR A 1 86 ? -11.957 10.055 4.414 1.00 79.56 86 THR A C 1
ATOM 668 O O . THR A 1 86 ? -12.697 10.576 3.575 1.00 79.56 86 THR A O 1
ATOM 671 N N . VAL A 1 87 ? -12.409 9.595 5.577 1.00 79.88 87 VAL A N 1
ATOM 672 C CA . VAL A 1 87 ? -13.771 9.854 6.031 1.00 79.88 87 VAL A CA 1
ATOM 673 C C . VAL A 1 87 ? -13.855 11.346 6.328 1.00 79.88 87 VAL A C 1
ATOM 675 O O . VAL A 1 87 ? -13.000 11.895 7.025 1.00 79.88 87 VAL A O 1
ATOM 678 N N . LEU A 1 88 ? -14.854 12.020 5.759 1.00 82.81 88 LEU A N 1
ATOM 679 C CA . LEU A 1 88 ? -15.108 13.416 6.092 1.00 82.81 88 LEU A CA 1
ATOM 680 C C . LEU A 1 88 ? -15.408 13.496 7.587 1.00 82.81 88 LEU A C 1
ATOM 682 O O . LEU A 1 88 ? -16.249 12.752 8.092 1.00 82.81 88 LEU A O 1
ATOM 686 N N . VAL A 1 89 ? -14.711 14.384 8.293 1.00 82.88 89 VAL A N 1
ATOM 687 C CA . VAL A 1 89 ? -14.943 14.592 9.722 1.00 82.88 89 VAL A CA 1
ATOM 688 C C . VAL A 1 89 ? -16.340 15.187 9.889 1.00 82.88 89 VAL A C 1
ATOM 690 O O . VAL A 1 89 ? -16.541 16.381 9.677 1.00 82.88 89 VAL A O 1
ATOM 693 N N . GLN A 1 90 ? -17.313 14.360 10.266 1.00 81.69 90 GLN A N 1
ATOM 694 C CA . GLN A 1 90 ? -18.619 14.839 10.707 1.00 81.69 90 GLN A CA 1
ATOM 695 C C . GLN A 1 90 ? -18.465 15.432 12.107 1.00 81.69 90 GLN A C 1
ATOM 697 O O . GLN A 1 90 ? -18.323 14.712 13.094 1.00 81.69 90 GLN A O 1
ATOM 702 N N . ARG A 1 91 ? -18.444 16.766 12.185 1.00 86.88 91 ARG A N 1
ATOM 703 C CA . ARG A 1 91 ? -18.430 17.490 13.458 1.00 86.88 91 ARG A CA 1
ATOM 704 C C . ARG A 1 91 ? -19.861 17.727 13.915 1.00 86.88 91 ARG A C 1
ATOM 706 O O . ARG A 1 91 ? -20.603 18.463 13.272 1.00 86.88 91 ARG A O 1
ATOM 713 N N . TYR A 1 92 ? -20.219 17.135 15.044 1.00 84.19 92 TYR A N 1
ATOM 714 C CA . TYR A 1 92 ? -21.460 17.449 15.737 1.00 84.19 92 TYR A CA 1
ATOM 715 C C . TYR A 1 92 ? -21.226 18.692 16.600 1.00 84.19 92 TYR A C 1
ATOM 717 O O . TYR A 1 92 ? -20.663 18.599 17.688 1.00 84.19 92 TYR A O 1
ATOM 725 N N . LEU A 1 93 ? -21.588 19.859 16.067 1.00 88.00 93 LEU A N 1
ATOM 726 C CA . LEU A 1 93 ? -21.443 21.160 16.723 1.00 88.00 93 LEU A CA 1
ATOM 727 C C . LEU A 1 93 ? -22.816 21.632 17.212 1.00 88.00 93 LEU A C 1
ATOM 729 O O . LEU A 1 93 ? -23.815 21.461 16.511 1.00 88.00 93 LEU A O 1
ATOM 733 N N . ARG A 1 94 ? -22.860 22.174 18.427 1.00 89.94 94 ARG A N 1
ATOM 734 C CA . ARG A 1 94 ? -24.059 22.702 19.084 1.00 89.94 94 ARG A CA 1
ATOM 735 C C . ARG A 1 94 ? -23.700 23.997 19.806 1.00 89.94 94 ARG A C 1
ATOM 737 O O . ARG A 1 94 ? -22.567 24.127 20.268 1.00 89.94 94 ARG A O 1
ATOM 744 N N . ASP A 1 95 ? -24.647 24.925 19.877 1.00 91.88 95 ASP A N 1
ATOM 745 C CA . ASP A 1 95 ? -24.397 26.296 20.333 1.00 91.88 95 ASP A CA 1
ATOM 746 C C . ASP A 1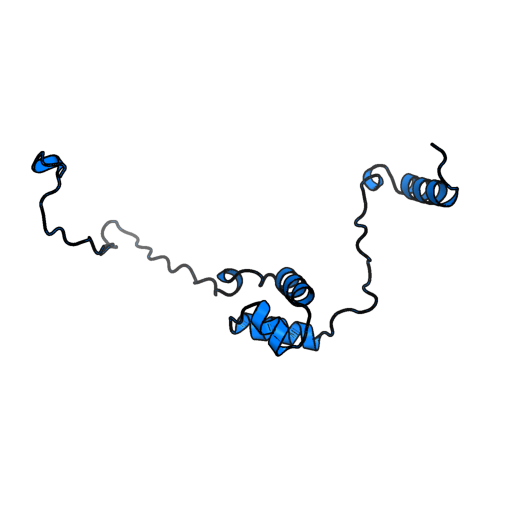 95 ? -24.471 26.420 21.856 1.00 91.88 95 ASP A C 1
ATOM 748 O O . ASP A 1 95 ? -23.844 27.308 22.436 1.00 91.88 95 ASP A O 1
ATOM 752 N N . LYS A 1 96 ? -25.223 25.532 22.522 1.00 92.69 96 LYS A N 1
ATOM 753 C CA . LYS A 1 96 ? -25.435 25.586 23.970 1.00 92.69 96 LYS A CA 1
ATOM 754 C C . LYS A 1 96 ? -24.917 24.333 24.677 1.00 92.69 96 LYS A C 1
ATOM 756 O O . LYS A 1 96 ? -24.980 23.222 24.139 1.00 92.69 96 LYS A O 1
ATOM 761 N N . PRO A 1 97 ? -24.442 24.477 25.927 1.00 83.50 97 PRO A N 1
ATOM 762 C CA . PRO A 1 97 ? -24.115 23.329 26.760 1.00 83.50 97 PRO A CA 1
ATOM 763 C C . PRO A 1 97 ? -25.359 22.449 26.972 1.00 83.50 97 PRO A C 1
ATOM 765 O O . PRO A 1 97 ? -26.467 22.955 27.131 1.00 83.50 97 PRO A O 1
ATOM 768 N N . SER A 1 98 ? -25.160 21.129 27.019 1.00 87.94 98 SER A N 1
ATOM 769 C CA . SER A 1 98 ? -26.198 20.083 27.177 1.00 87.94 98 SER A CA 1
ATOM 770 C C . SER A 1 98 ? -27.011 19.705 25.928 1.00 87.94 98 SER A C 1
ATOM 772 O O . SER A 1 98 ? -27.816 18.782 25.994 1.00 87.94 98 SER A O 1
ATOM 774 N N . GLU A 1 99 ? -26.778 20.327 24.769 1.00 91.00 99 GLU A N 1
ATOM 775 C CA . GLU A 1 99 ? -27.440 19.951 23.501 1.00 91.00 99 GLU A CA 1
ATOM 776 C C . GLU A 1 99 ? -26.833 18.703 22.833 1.00 91.00 99 GLU A C 1
ATOM 778 O O . GLU A 1 99 ? -27.392 18.158 21.877 1.00 91.00 99 GLU A O 1
ATOM 783 N N . LEU A 1 100 ? -25.672 18.251 23.314 1.00 90.31 100 LEU A N 1
ATOM 784 C CA . LEU A 1 100 ? -24.991 17.056 22.834 1.00 90.31 100 LEU A CA 1
ATOM 785 C C . LEU A 1 100 ? -24.773 16.086 23.996 1.00 90.31 100 LEU A C 1
ATOM 787 O O . LEU A 1 100 ? -24.014 16.375 24.919 1.00 90.31 100 LEU A O 1
ATOM 791 N N . ILE A 1 101 ? -25.410 14.918 23.926 1.00 87.19 101 ILE A N 1
ATOM 792 C CA . ILE A 1 101 ? -25.173 13.819 24.863 1.00 87.19 101 ILE A CA 1
ATOM 793 C C . ILE A 1 101 ? -24.295 12.792 24.155 1.00 87.19 101 ILE A C 1
ATOM 795 O O . ILE A 1 101 ? -24.687 12.220 23.138 1.00 87.19 101 ILE A O 1
ATOM 799 N N . HIS A 1 102 ? -23.096 12.564 24.686 1.00 86.69 102 HIS A N 1
ATOM 800 C CA . HIS A 1 102 ? -22.233 11.479 24.236 1.00 86.69 102 HIS A CA 1
ATOM 801 C C . HIS A 1 102 ? -22.470 10.252 25.115 1.00 86.69 102 HIS A C 1
ATOM 803 O O . HIS A 1 102 ? -22.231 10.296 26.320 1.00 86.69 102 HIS A O 1
ATOM 809 N N . ILE A 1 103 ? -22.941 9.164 24.510 1.00 89.31 103 ILE A N 1
ATOM 810 C CA . ILE A 1 103 ? -23.114 7.879 25.186 1.00 89.31 103 ILE A CA 1
ATOM 811 C C . ILE A 1 103 ? -22.039 6.940 24.650 1.00 89.31 103 ILE A C 1
ATOM 813 O O . ILE A 1 103 ? -22.074 6.554 23.483 1.00 89.31 103 ILE A O 1
ATOM 817 N N . ASP A 1 104 ? -21.089 6.580 25.506 1.00 89.25 104 ASP A N 1
ATOM 818 C CA . ASP A 1 104 ? -20.065 5.585 25.200 1.00 89.25 104 ASP A CA 1
ATOM 819 C C . ASP A 1 104 ? -20.463 4.254 25.842 1.00 89.25 104 ASP A C 1
ATOM 821 O O . ASP A 1 104 ? -20.619 4.159 27.061 1.00 89.25 104 ASP A O 1
ATOM 825 N N . ILE A 1 105 ? -20.658 3.222 25.021 1.00 91.19 105 ILE A N 1
ATOM 826 C CA . ILE A 1 105 ? -20.981 1.877 25.500 1.00 91.19 105 ILE A CA 1
ATOM 827 C C . ILE A 1 105 ? -19.730 1.025 25.361 1.00 91.19 105 ILE A C 1
ATOM 829 O O . ILE A 1 105 ? -19.339 0.630 24.262 1.00 91.19 105 ILE A O 1
ATOM 833 N N . ARG A 1 106 ? -19.121 0.689 26.498 1.00 87.81 106 ARG A N 1
ATOM 834 C CA . ARG A 1 106 ? -17.989 -0.238 26.549 1.00 87.81 106 ARG A CA 1
ATOM 835 C C . ARG A 1 106 ? -18.436 -1.598 27.043 1.00 87.81 106 ARG A C 1
ATOM 837 O O . ARG A 1 106 ? -19.074 -1.724 28.085 1.00 87.81 106 ARG A O 1
ATOM 844 N N . LYS A 1 107 ? -18.038 -2.640 26.315 1.00 88.38 107 LYS A N 1
ATOM 845 C CA . LYS A 1 107 ? -18.192 -4.017 26.776 1.00 88.38 107 LYS A CA 1
ATOM 846 C C . LYS A 1 107 ? -17.074 -4.325 27.768 1.00 88.38 107 LYS A C 1
ATOM 848 O O . LYS A 1 107 ? -15.918 -4.453 27.376 1.00 88.38 107 LYS A O 1
ATOM 853 N N . LE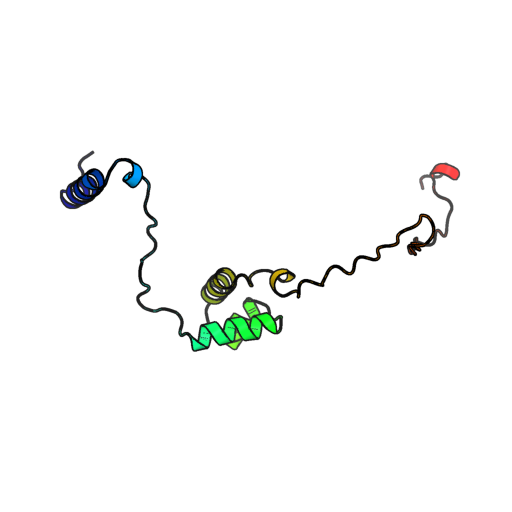U A 1 108 ? -17.422 -4.435 29.044 1.00 86.19 108 LEU A N 1
ATOM 854 C CA . LEU A 1 108 ? -16.509 -4.935 30.067 1.00 86.19 108 LEU A CA 1
ATOM 855 C C . LEU A 1 108 ? -16.542 -6.466 30.079 1.00 86.19 108 LEU A C 1
ATOM 857 O O . LEU A 1 108 ? -17.577 -7.082 29.803 1.00 86.19 108 LEU A O 1
ATOM 861 N N . GLY A 1 109 ? -15.395 -7.081 30.369 1.00 83.62 109 GLY A N 1
ATOM 862 C CA . GLY A 1 109 ? -15.335 -8.514 30.638 1.00 83.62 109 GLY A CA 1
ATOM 863 C C . GLY A 1 109 ? -16.252 -8.855 31.811 1.00 83.62 109 GLY A C 1
ATOM 864 O O . GLY A 1 109 ? -16.327 -8.101 32.781 1.00 83.62 109 GLY A O 1
ATOM 865 N N . ARG A 1 110 ? -16.979 -9.971 31.713 1.00 83.25 110 ARG A N 1
ATOM 866 C CA . ARG A 1 110 ? -17.738 -10.484 32.856 1.00 83.25 110 ARG A CA 1
ATOM 867 C C . ARG A 1 110 ? -16.743 -11.040 33.870 1.00 83.25 110 ARG A C 1
ATOM 869 O O . ARG A 1 110 ? -15.855 -11.799 33.496 1.00 83.25 110 ARG A O 1
ATOM 876 N N . PHE A 1 111 ? -16.890 -10.655 35.131 1.00 81.50 111 PHE A N 1
ATOM 877 C CA . PHE A 1 111 ? -16.126 -11.240 36.226 1.00 81.50 111 PHE A CA 1
ATOM 878 C C . PHE A 1 111 ? -16.968 -12.339 36.866 1.00 81.50 111 PHE A C 1
ATOM 880 O O . PHE A 1 111 ? -18.072 -12.070 37.331 1.00 81.50 111 PHE A O 1
ATOM 887 N N . GLU A 1 112 ? -16.456 -13.567 36.871 1.00 82.38 112 GLU A N 1
ATOM 888 C CA . GLU A 1 112 ? -17.116 -14.708 37.523 1.00 82.38 112 GLU A CA 1
ATOM 889 C C . GLU A 1 112 ? -16.711 -14.847 38.995 1.00 82.38 112 GLU A C 1
ATOM 891 O O . GLU A 1 112 ? -17.477 -15.358 39.806 1.00 82.38 112 GLU A O 1
ATOM 896 N N . ARG A 1 113 ? -15.523 -14.348 39.359 1.00 83.31 113 ARG A N 1
ATOM 897 C CA . ARG A 1 113 ? -15.007 -14.345 40.733 1.00 83.31 113 ARG A CA 1
ATOM 898 C C . ARG A 1 113 ? -14.548 -12.955 41.151 1.00 83.31 113 ARG A C 1
ATOM 900 O O . ARG A 1 113 ? -14.050 -12.183 40.329 1.00 83.31 113 ARG A O 1
ATOM 907 N N . MET A 1 114 ? -14.684 -12.653 42.441 1.00 83.88 114 MET A N 1
ATOM 908 C CA . MET A 1 114 ? -14.066 -11.465 43.029 1.00 83.88 114 MET A CA 1
ATOM 909 C C . MET A 1 114 ? -12.542 -11.543 42.890 1.00 83.88 114 MET A C 1
ATOM 911 O O . MET A 1 114 ? -11.943 -12.609 43.013 1.00 83.88 114 MET A O 1
ATOM 915 N N . GLY A 1 115 ? -11.908 -10.407 42.595 1.00 83.31 115 GLY A N 1
ATOM 916 C CA . GLY A 1 115 ? -10.461 -10.355 42.419 1.00 83.31 115 GLY A CA 1
ATOM 917 C C . GLY A 1 115 ? -9.707 -10.509 43.744 1.00 83.31 115 GLY A C 1
ATOM 918 O O . GLY A 1 115 ? -10.110 -9.938 44.753 1.00 83.31 115 GLY A O 1
ATOM 919 N N . HIS A 1 116 ? -8.543 -11.160 43.688 1.00 86.06 116 HIS A N 1
ATOM 920 C CA . HIS A 1 116 ? -7.562 -11.363 44.774 1.00 86.06 116 HIS A CA 1
ATOM 921 C C . HIS A 1 116 ? -7.248 -10.148 45.671 1.00 86.06 116 HIS A C 1
ATOM 923 O O . HIS A 1 116 ? -6.818 -10.306 46.808 1.00 86.06 116 HIS A O 1
ATOM 929 N N . ARG A 1 117 ? -7.464 -8.913 45.195 1.00 83.00 117 ARG A N 1
ATOM 930 C CA . ARG A 1 117 ? -7.301 -7.694 46.004 1.00 83.00 117 ARG A CA 1
ATOM 931 C C . ARG A 1 117 ? -8.343 -7.589 47.121 1.00 83.00 117 ARG A C 1
ATOM 933 O O . ARG A 1 117 ? -8.057 -6.985 48.145 1.00 83.00 117 ARG A O 1
ATOM 940 N N . ILE A 1 118 ? -9.534 -8.140 46.893 1.00 85.25 118 ILE A N 1
ATOM 941 C CA . ILE A 1 118 ? -10.632 -8.179 47.861 1.00 85.25 118 ILE A CA 1
ATOM 942 C C . ILE A 1 118 ? -10.565 -9.469 48.679 1.00 85.25 118 ILE A C 1
ATOM 944 O O . ILE A 1 118 ? -10.719 -9.422 49.893 1.00 85.25 118 ILE A O 1
ATOM 948 N N . THR A 1 119 ? -10.309 -10.611 48.037 1.00 83.62 119 THR A N 1
ATOM 949 C CA . THR A 1 119 ? -10.287 -11.918 48.714 1.00 83.62 119 THR A CA 1
ATOM 950 C C . THR A 1 119 ? -8.974 -12.230 49.431 1.00 83.62 119 THR A C 1
ATOM 952 O O . THR A 1 119 ? -8.945 -13.143 50.245 1.00 83.62 119 THR A O 1
ATOM 955 N N . GLY A 1 120 ? -7.874 -11.531 49.134 1.00 81.25 120 GLY A N 1
ATOM 956 C CA . GLY A 1 120 ? -6.534 -11.850 49.652 1.00 81.25 120 GLY A CA 1
ATOM 957 C C . GLY A 1 120 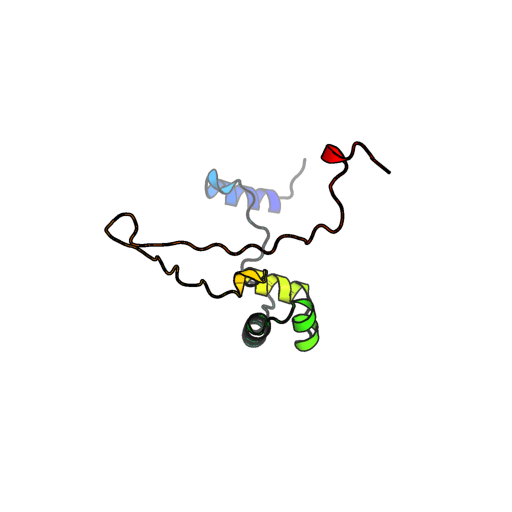? -5.925 -13.135 49.074 1.00 81.25 120 GLY A C 1
ATOM 958 O O . GLY A 1 120 ? -4.714 -13.331 49.157 1.00 81.25 120 GLY A O 1
ATOM 959 N N . ASP A 1 121 ? -6.744 -13.973 48.445 1.00 80.19 121 ASP A N 1
ATOM 960 C CA . ASP A 1 121 ? -6.350 -15.225 47.819 1.00 80.19 121 ASP A CA 1
ATOM 961 C C . ASP A 1 121 ? -5.695 -14.972 46.455 1.00 80.19 121 ASP A C 1
ATOM 963 O O . ASP A 1 121 ? -6.326 -14.447 45.534 1.00 80.19 121 ASP A O 1
ATOM 967 N N . ARG A 1 122 ? -4.401 -15.292 46.358 1.00 78.19 122 ARG A N 1
ATOM 968 C CA . ARG A 1 122 ? -3.571 -15.127 45.151 1.00 78.19 122 ARG A CA 1
ATOM 969 C C . ARG A 1 122 ? -3.430 -16.416 44.339 1.00 78.19 122 ARG A C 1
ATOM 971 O O . ARG A 1 122 ? -2.645 -16.416 43.390 1.00 78.19 122 ARG A O 1
ATOM 978 N N . ILE A 1 123 ? -4.123 -17.480 44.736 1.00 64.12 123 ILE A N 1
ATOM 979 C CA . ILE A 1 123 ? -4.029 -18.803 44.117 1.00 64.12 123 ILE A CA 1
ATOM 980 C C . ILE A 1 123 ? -4.927 -18.887 42.869 1.00 64.12 123 ILE A C 1
ATOM 982 O O . ILE A 1 123 ? -6.048 -18.315 42.832 1.00 64.12 123 ILE A O 1
#

Radius of gyration: 29.75 Å; chains: 1; bounding box: 74×45×70 Å

Sequence (123 aa):
MVACLKTVGKWMARDAEGTAERQDRSSQPHKLHRPTPVATQAAIVALRRHRLTGAQIACDLAVSPATVSRMLRRYGLSRMRDLERTVLVQRYLRDKPSELIHIDIRKLGRFERMGHRITGDRI

Secondary structure (DSSP, 8-state):
-PPPHHHHHHHHHHHTT-GGGGSPPP-S-SS-SSPPPHHHHHHHHHHHHTT--HHHHHHHTT--HHHHHHHHHHTT-SSGGGGS----------SSTTS--------PPPPSS--HHHH----

Organism: NCBI:txid223967